Protein AF-D7CDA0-F1 (afdb_monomer_lite)

Structure (mmCIF, N/CA/C/O backbone):
data_AF-D7CDA0-F1
#
_entry.id   AF-D7CDA0-F1
#
loop_
_atom_site.group_PDB
_atom_site.id
_atom_site.type_symbol
_atom_site.label_atom_id
_atom_site.label_alt_id
_atom_site.label_comp_id
_atom_site.label_asym_id
_atom_site.label_entity_id
_atom_site.label_seq_id
_atom_site.pdbx_PDB_ins_code
_atom_site.Cartn_x
_atom_site.Cartn_y
_atom_site.Cartn_z
_atom_site.occupancy
_atom_site.B_iso_or_equiv
_atom_site.auth_seq_id
_atom_site.auth_comp_id
_atom_site.auth_asym_id
_atom_site.auth_atom_id
_atom_site.pdbx_PDB_model_num
ATOM 1 N N . MET A 1 1 ? -2.816 -12.071 7.495 1.00 49.88 1 MET A N 1
ATOM 2 C CA . MET A 1 1 ? -1.756 -11.152 7.034 1.00 49.88 1 MET A CA 1
ATOM 3 C C . MET A 1 1 ? -1.700 -10.006 8.030 1.00 49.88 1 MET A C 1
ATOM 5 O O . MET A 1 1 ? -2.759 -9.421 8.232 1.00 49.88 1 MET A O 1
ATOM 9 N N . PRO A 1 2 ? -0.573 -9.719 8.706 1.00 58.12 2 PRO A N 1
ATOM 10 C CA . PRO A 1 2 ? -0.461 -8.461 9.440 1.00 58.12 2 PRO A CA 1
ATOM 11 C C . PRO A 1 2 ? -0.633 -7.305 8.444 1.00 58.12 2 PRO A C 1
ATOM 13 O O . PRO A 1 2 ? -0.143 -7.385 7.314 1.00 58.12 2 PRO A O 1
ATOM 16 N N . ALA A 1 3 ? -1.390 -6.278 8.827 1.00 62.03 3 ALA A N 1
ATOM 17 C CA . ALA A 1 3 ? -1.467 -5.053 8.042 1.00 62.03 3 ALA A CA 1
ATOM 18 C C . ALA A 1 3 ? -0.055 -4.439 7.940 1.00 62.03 3 ALA A C 1
ATOM 20 O O . ALA A 1 3 ? 0.726 -4.601 8.877 1.00 62.03 3 ALA A O 1
ATOM 21 N N . PRO A 1 4 ? 0.317 -3.749 6.844 1.00 67.25 4 PRO A N 1
ATOM 22 C CA . PRO A 1 4 ? 1.535 -2.954 6.818 1.00 67.25 4 PRO A CA 1
ATOM 23 C C . PRO A 1 4 ? 1.536 -2.037 8.041 1.00 67.25 4 PRO A C 1
ATOM 25 O O . PRO A 1 4 ? 0.572 -1.299 8.234 1.00 67.25 4 PRO A O 1
ATOM 28 N N . ASP A 1 5 ? 2.595 -2.084 8.849 1.00 65.88 5 ASP A N 1
ATOM 29 C CA . ASP A 1 5 ? 2.597 -1.594 10.239 1.00 65.88 5 ASP A CA 1
ATOM 30 C C . ASP A 1 5 ? 2.184 -0.118 10.406 1.00 65.88 5 ASP A C 1
ATOM 32 O O . ASP A 1 5 ? 1.765 0.301 11.476 1.00 65.88 5 ASP A O 1
ATOM 36 N N . ARG A 1 6 ? 2.253 0.690 9.338 1.00 81.62 6 ARG A N 1
ATOM 37 C CA . ARG A 1 6 ? 1.821 2.100 9.348 1.00 81.62 6 ARG A CA 1
ATOM 38 C C . ARG A 1 6 ? 0.352 2.333 9.001 1.00 81.62 6 ARG A C 1
ATOM 40 O O . ARG A 1 6 ? -0.145 3.440 9.171 1.00 81.62 6 ARG A O 1
ATOM 47 N N . TRP A 1 7 ? -0.348 1.346 8.452 1.00 86.12 7 TRP A N 1
ATOM 48 C CA . TRP A 1 7 ? -1.741 1.517 8.030 1.00 86.12 7 TRP A CA 1
ATOM 49 C C . TRP A 1 7 ? -2.686 1.554 9.231 1.00 86.12 7 TRP A C 1
ATOM 51 O O . TRP A 1 7 ? -3.670 2.285 9.180 1.00 86.12 7 TRP A O 1
ATOM 61 N N . GLY A 1 8 ? -2.349 0.868 10.326 1.00 85.06 8 GLY A N 1
ATOM 62 C CA . GLY A 1 8 ? -3.049 1.004 11.606 1.00 85.06 8 GLY A CA 1
ATOM 63 C C . GLY A 1 8 ? -3.125 2.456 12.082 1.00 85.06 8 GLY A C 1
ATOM 64 O O . GLY A 1 8 ? -4.193 2.927 12.453 1.00 85.06 8 GLY A O 1
ATOM 65 N N . GLU A 1 9 ? -2.032 3.216 11.953 1.00 87.81 9 GLU A N 1
ATOM 66 C CA . GLU A 1 9 ? -1.994 4.648 12.289 1.00 87.81 9 GLU A CA 1
ATOM 67 C C . GLU A 1 9 ? -2.847 5.505 11.336 1.00 87.81 9 GLU A C 1
ATOM 69 O O . GLU A 1 9 ? -3.506 6.447 11.768 1.00 87.81 9 GLU A O 1
ATOM 74 N N . VAL A 1 10 ? -2.860 5.176 10.039 1.00 89.31 10 VAL A N 1
ATOM 75 C CA . VAL A 1 10 ? -3.632 5.910 9.017 1.00 89.31 10 VAL A CA 1
ATOM 76 C C . VAL A 1 10 ? -5.136 5.696 9.184 1.00 89.31 10 VAL A C 1
ATOM 78 O O . VAL A 1 10 ? -5.912 6.638 9.029 1.00 89.31 10 VAL A O 1
ATOM 81 N N . PHE A 1 11 ? -5.552 4.465 9.484 1.00 86.62 11 PHE A N 1
ATOM 82 C CA . PHE A 1 11 ? -6.960 4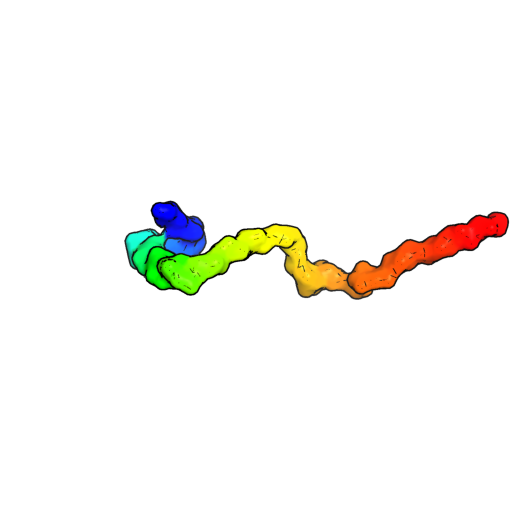.108 9.667 1.00 86.62 11 PHE A CA 1
ATOM 83 C C . PHE A 1 11 ? -7.435 4.239 11.120 1.00 86.62 11 PHE A C 1
ATOM 85 O O . PHE A 1 11 ? -8.636 4.166 11.367 1.00 86.62 11 PHE A O 1
ATOM 92 N N . GLY A 1 12 ? -6.519 4.457 12.068 1.00 87.06 12 GLY A N 1
ATOM 93 C CA . GLY A 1 12 ? -6.794 4.584 13.501 1.00 87.06 12 GLY A CA 1
ATOM 94 C C . GLY A 1 12 ? -7.143 3.269 14.207 1.00 87.06 12 GLY A C 1
ATOM 95 O O . GLY A 1 12 ? -7.409 3.289 15.406 1.00 87.06 12 GLY A O 1
ATOM 96 N N . ASP A 1 13 ? -7.166 2.149 13.481 1.00 90.38 13 ASP A N 1
ATOM 97 C CA . ASP A 1 13 ? -7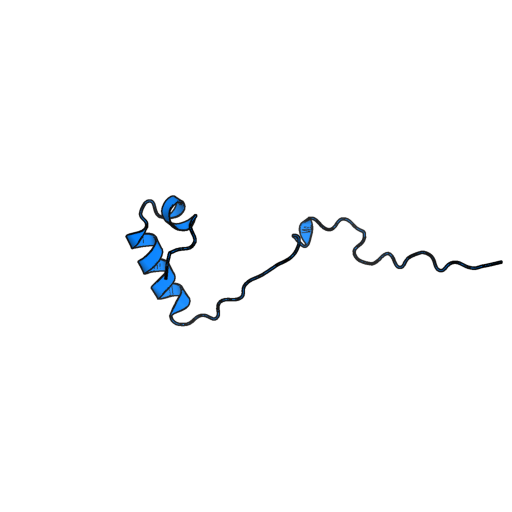.515 0.825 13.990 1.00 90.38 13 ASP A CA 1
ATOM 98 C C . ASP A 1 13 ? -6.917 -0.274 13.091 1.00 90.38 13 ASP A C 1
ATOM 100 O O . ASP A 1 13 ? -7.117 -0.287 11.869 1.00 90.38 13 ASP A O 1
ATOM 104 N N . ASP A 1 14 ? -6.200 -1.219 13.702 1.00 88.88 14 ASP A N 1
ATOM 105 C CA . ASP A 1 14 ? -5.533 -2.322 12.998 1.00 88.88 14 ASP A CA 1
ATOM 106 C C . ASP A 1 14 ? -6.517 -3.304 12.341 1.00 88.88 14 ASP A C 1
ATOM 108 O O . ASP A 1 14 ? -6.237 -3.859 11.275 1.00 88.88 14 ASP A O 1
ATOM 112 N N . THR A 1 15 ? -7.692 -3.503 12.940 1.00 91.56 15 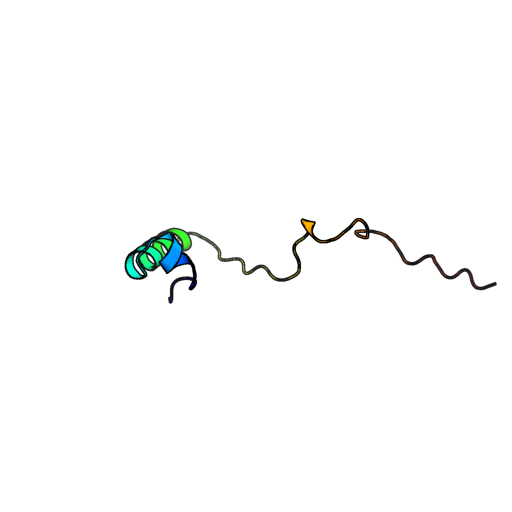THR A N 1
ATOM 113 C CA . THR A 1 15 ? -8.760 -4.369 12.417 1.00 91.56 15 THR A CA 1
ATOM 114 C C . THR A 1 15 ? -9.362 -3.763 11.156 1.00 91.56 15 THR A C 1
ATOM 116 O O . THR A 1 15 ? -9.554 -4.458 10.154 1.00 91.56 15 THR A O 1
ATOM 119 N N . VAL A 1 16 ? -9.631 -2.456 11.176 1.00 91.69 16 VAL A N 1
ATOM 120 C CA . VAL A 1 16 ? -10.130 -1.721 10.007 1.00 91.69 16 VAL A CA 1
ATOM 121 C C . VAL A 1 16 ? -9.078 -1.707 8.903 1.00 91.69 16 VAL A C 1
ATOM 123 O O . VAL A 1 16 ? -9.407 -2.014 7.755 1.00 91.69 16 VAL A O 1
ATOM 126 N N . ALA A 1 17 ? -7.815 -1.423 9.239 1.00 93.12 17 ALA A N 1
ATOM 127 C CA . ALA A 1 17 ? -6.715 -1.447 8.281 1.00 93.12 17 ALA A CA 1
ATOM 128 C C . ALA A 1 17 ? -6.625 -2.812 7.582 1.00 93.12 17 ALA A C 1
ATOM 130 O O . ALA A 1 17 ? -6.656 -2.872 6.350 1.00 93.12 17 ALA A O 1
ATOM 131 N N . ALA A 1 18 ? -6.600 -3.908 8.347 1.00 91.88 18 ALA A N 1
ATOM 132 C CA . ALA A 1 18 ? -6.540 -5.267 7.813 1.00 91.88 18 ALA A CA 1
ATOM 133 C C . ALA A 1 18 ? -7.713 -5.585 6.871 1.00 91.88 18 ALA A C 1
ATOM 135 O O . ALA A 1 18 ? -7.493 -6.135 5.792 1.00 91.88 18 ALA A O 1
ATOM 136 N N . ALA A 1 19 ? -8.940 -5.191 7.227 1.00 93.88 19 ALA A N 1
ATOM 137 C CA . ALA A 1 19 ? -10.122 -5.405 6.390 1.00 93.88 19 ALA A CA 1
ATOM 138 C C . ALA A 1 19 ? -10.079 -4.616 5.069 1.00 93.88 19 ALA A C 1
ATOM 140 O O . ALA A 1 19 ? -10.555 -5.098 4.040 1.00 93.88 19 ALA A O 1
ATOM 141 N N . VAL A 1 20 ? -9.518 -3.404 5.073 1.00 91.94 20 VAL A N 1
ATOM 142 C CA . VAL A 1 20 ? -9.326 -2.608 3.851 1.00 91.94 20 VAL A CA 1
ATOM 143 C C . VAL A 1 20 ? -8.267 -3.246 2.956 1.00 91.94 20 VAL A C 1
ATOM 145 O O . VAL A 1 20 ? -8.492 -3.388 1.755 1.00 91.94 20 VAL A O 1
ATOM 148 N N . ILE A 1 21 ? -7.139 -3.666 3.532 1.00 92.94 21 ILE A N 1
ATOM 149 C CA . ILE A 1 21 ? -6.051 -4.310 2.787 1.00 92.94 21 ILE A CA 1
ATOM 150 C C . ILE A 1 21 ? -6.543 -5.593 2.134 1.00 92.94 21 ILE A C 1
ATOM 152 O O . ILE A 1 21 ? -6.332 -5.754 0.938 1.00 92.94 21 ILE A O 1
ATOM 156 N N . ASP A 1 22 ? -7.240 -6.453 2.880 1.00 93.44 22 ASP A N 1
ATOM 157 C CA . ASP A 1 22 ? -7.821 -7.700 2.370 1.00 93.44 22 ASP A CA 1
ATOM 158 C C . ASP A 1 22 ? -8.665 -7.465 1.106 1.00 93.44 22 ASP A C 1
ATOM 160 O O . ASP A 1 22 ? -8.436 -8.091 0.071 1.00 93.44 22 ASP A O 1
ATOM 164 N N . ARG A 1 23 ? -9.555 -6.465 1.136 1.00 93.62 23 ARG A N 1
ATOM 165 C CA . ARG A 1 23 ? -10.398 -6.092 -0.013 1.00 93.62 23 ARG A CA 1
ATOM 166 C C . ARG A 1 23 ? -9.600 -5.565 -1.204 1.00 93.62 23 ARG A C 1
ATOM 168 O O . ARG A 1 23 ? -9.932 -5.892 -2.339 1.00 93.62 23 ARG A O 1
ATOM 175 N N . LEU A 1 24 ? -8.575 -4.743 -0.966 1.00 92.12 24 LEU A N 1
ATOM 176 C CA . LEU A 1 24 ? -7.736 -4.181 -2.030 1.00 92.12 24 LEU A CA 1
ATOM 177 C C . LEU A 1 24 ? -6.877 -5.254 -2.705 1.00 92.12 24 LEU A C 1
ATOM 179 O O . LEU A 1 24 ? -6.728 -5.237 -3.925 1.00 92.12 24 LEU A O 1
ATOM 183 N N . VAL A 1 25 ? -6.324 -6.189 -1.927 1.00 93.69 25 VAL A N 1
ATOM 184 C CA . VAL A 1 25 ? -5.441 -7.240 -2.453 1.00 93.69 25 VAL A CA 1
ATOM 185 C C . VAL A 1 25 ? -6.202 -8.423 -3.047 1.00 93.69 25 VAL A C 1
ATOM 187 O O . VAL A 1 25 ? -5.608 -9.194 -3.792 1.00 93.69 25 VAL A O 1
ATOM 190 N N . HIS A 1 26 ? -7.507 -8.559 -2.781 1.00 95.50 26 HIS A N 1
ATOM 191 C CA . HIS A 1 26 ? -8.330 -9.671 -3.273 1.00 95.50 26 HIS A CA 1
ATOM 192 C C . HIS A 1 26 ? -8.277 -9.855 -4.802 1.00 95.50 26 HIS A C 1
ATOM 194 O O . HIS A 1 26 ? -8.310 -10.980 -5.302 1.00 95.50 26 HIS A O 1
ATOM 200 N N . HIS A 1 27 ? -8.156 -8.756 -5.549 1.00 96.69 27 HIS A N 1
ATOM 201 C CA . HIS A 1 27 ? -8.058 -8.755 -7.012 1.00 96.69 27 HIS A CA 1
ATOM 202 C C . HIS A 1 27 ? -6.882 -7.911 -7.521 1.00 96.69 27 HIS A C 1
ATOM 204 O O . HIS A 1 27 ? -6.969 -7.302 -8.586 1.00 96.69 27 HIS A O 1
ATOM 210 N N . ALA A 1 28 ? -5.786 -7.857 -6.762 1.00 95.31 28 ALA A N 1
ATOM 211 C CA . ALA A 1 28 ? -4.596 -7.105 -7.141 1.00 95.31 28 ALA A CA 1
ATOM 212 C C . ALA A 1 28 ? -3.333 -7.963 -7.076 1.00 95.31 28 ALA A C 1
ATOM 214 O O . ALA A 1 28 ? -3.235 -8.925 -6.317 1.00 95.31 28 ALA A O 1
ATOM 215 N N . GLU A 1 29 ? -2.337 -7.564 -7.858 1.00 95.12 29 GLU A N 1
ATOM 216 C CA . GLU A 1 29 ? -0.981 -8.082 -7.746 1.00 95.12 29 GLU A CA 1
ATOM 217 C C . GLU A 1 29 ? -0.155 -7.150 -6.854 1.00 95.12 29 GLU A C 1
ATOM 219 O O . GLU A 1 29 ? -0.133 -5.932 -7.050 1.00 95.12 29 GLU A O 1
ATOM 224 N N . VAL A 1 30 ? 0.531 -7.717 -5.860 1.00 91.69 30 VAL A N 1
ATOM 225 C CA . VAL A 1 30 ? 1.373 -6.949 -4.938 1.00 91.69 30 VAL A CA 1
ATOM 226 C C . VAL A 1 30 ? 2.805 -6.922 -5.459 1.00 91.69 30 VAL A C 1
ATOM 228 O O . VAL A 1 30 ? 3.507 -7.932 -5.427 1.00 91.69 30 VAL A O 1
ATOM 231 N N . ILE A 1 31 ? 3.259 -5.743 -5.891 1.00 94.31 31 ILE A N 1
ATOM 232 C CA . ILE A 1 31 ? 4.626 -5.532 -6.377 1.00 94.31 31 ILE A CA 1
ATOM 233 C C . ILE A 1 31 ? 5.455 -4.835 -5.296 1.00 94.31 31 ILE A C 1
ATOM 235 O O . ILE A 1 31 ? 5.276 -3.652 -5.005 1.00 94.31 31 ILE A O 1
ATOM 239 N N . SER A 1 32 ? 6.410 -5.567 -4.726 1.00 91.94 32 SER A N 1
ATOM 240 C CA . SER A 1 32 ? 7.360 -5.030 -3.748 1.00 91.94 32 SER A CA 1
ATOM 241 C C . SER A 1 32 ? 8.495 -4.285 -4.445 1.00 91.94 32 SER A C 1
ATOM 243 O O . SER A 1 32 ? 9.401 -4.897 -5.012 1.00 91.94 32 SER A O 1
ATOM 245 N N . LEU A 1 33 ? 8.470 -2.956 -4.376 1.00 90.19 33 LEU A N 1
ATOM 246 C CA . LEU A 1 33 ? 9.524 -2.108 -4.928 1.00 90.19 33 LEU A CA 1
ATOM 247 C C . LEU A 1 33 ? 10.713 -2.001 -3.963 1.00 90.19 33 LEU A C 1
ATOM 249 O O . LEU A 1 33 ? 10.547 -1.939 -2.745 1.00 90.19 33 LEU A O 1
ATOM 253 N N . LYS A 1 34 ? 11.925 -1.966 -4.522 1.00 88.69 34 LYS A N 1
ATOM 254 C CA . LYS A 1 34 ? 13.188 -1.774 -3.796 1.00 88.69 34 LYS A CA 1
ATOM 255 C C . LYS A 1 34 ? 14.073 -0.777 -4.541 1.00 88.69 34 LYS A C 1
ATOM 257 O O . LYS A 1 34 ? 13.935 -0.612 -5.751 1.00 88.69 34 LYS A O 1
ATOM 262 N N . GLY A 1 35 ? 15.023 -0.191 -3.821 1.00 87.69 35 GLY A N 1
ATOM 263 C CA . GLY A 1 35 ? 15.981 0.772 -4.360 1.00 87.69 35 GLY A CA 1
ATOM 264 C C . GLY A 1 35 ? 15.603 2.220 -4.067 1.00 87.69 35 GLY A C 1
ATOM 265 O O . GLY A 1 35 ? 14.529 2.510 -3.539 1.00 87.69 35 GLY A O 1
ATOM 266 N N . ASP A 1 36 ? 16.527 3.120 -4.390 1.00 86.31 36 ASP A N 1
ATOM 267 C CA . ASP A 1 36 ? 16.371 4.539 -4.094 1.00 86.31 36 ASP A CA 1
ATOM 268 C C . ASP A 1 36 ? 15.308 5.199 -4.968 1.00 86.31 36 ASP A C 1
ATOM 270 O O . ASP A 1 36 ? 15.084 4.830 -6.125 1.00 86.31 36 ASP A O 1
ATOM 274 N N . SER A 1 37 ? 14.688 6.240 -4.413 1.00 84.38 37 SER A N 1
ATOM 275 C CA . SER A 1 37 ? 13.759 7.092 -5.147 1.00 84.38 37 SER A CA 1
ATOM 276 C C . SER A 1 37 ? 14.418 7.617 -6.418 1.00 84.38 37 SER A C 1
ATOM 278 O O . SER A 1 37 ? 15.450 8.287 -6.371 1.00 84.38 37 SER A O 1
ATOM 280 N N . TYR A 1 38 ? 13.769 7.382 -7.558 1.00 84.75 38 TYR A N 1
ATOM 281 C CA . TYR A 1 38 ? 14.219 7.905 -8.846 1.00 84.75 38 TYR A CA 1
ATOM 282 C C . TYR A 1 38 ? 14.393 9.431 -8.821 1.00 84.75 38 TYR A C 1
ATOM 284 O O . TYR A 1 38 ? 15.327 9.951 -9.416 1.00 84.75 38 TYR A O 1
ATOM 292 N N . ARG A 1 39 ? 13.550 10.151 -8.065 1.00 82.88 39 ARG A N 1
ATOM 293 C CA . ARG A 1 39 ? 13.636 11.617 -7.917 1.00 82.88 39 ARG A CA 1
ATOM 294 C C . ARG A 1 39 ? 14.874 12.075 -7.147 1.00 82.88 39 ARG A C 1
ATOM 296 O O . ARG A 1 39 ? 15.290 13.214 -7.304 1.00 82.88 39 ARG A O 1
ATOM 303 N N . MET A 1 40 ? 15.417 11.207 -6.294 1.00 81.44 40 MET A N 1
ATOM 304 C CA . MET A 1 40 ? 16.614 11.490 -5.501 1.00 81.44 40 MET A CA 1
ATOM 305 C C . MET A 1 40 ? 17.899 11.169 -6.271 1.00 81.44 40 MET A C 1
ATOM 307 O O . MET A 1 40 ? 18.980 11.542 -5.821 1.00 81.44 40 MET A O 1
ATOM 311 N N . ARG A 1 41 ? 17.810 10.522 -7.444 1.00 68.94 41 ARG A N 1
ATOM 312 C CA . ARG A 1 41 ? 18.936 10.481 -8.378 1.00 68.94 41 ARG A CA 1
ATOM 313 C C . ARG A 1 41 ? 19.084 11.872 -8.976 1.00 68.94 41 ARG A C 1
ATOM 315 O O . ARG A 1 41 ? 18.237 12.319 -9.744 1.00 68.94 41 ARG A O 1
ATOM 322 N N . GLY A 1 42 ? 20.154 12.559 -8.586 1.00 67.75 42 GLY A N 1
ATOM 323 C CA . GLY A 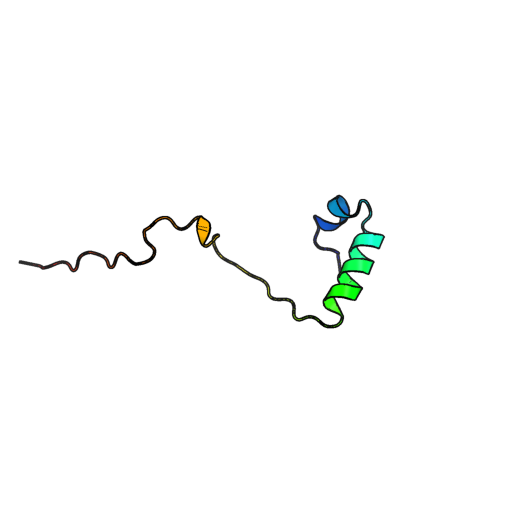1 42 ? 20.588 13.785 -9.244 1.00 67.75 42 GLY A CA 1
ATOM 324 C C . GLY A 1 42 ? 20.883 13.566 -10.740 1.00 67.75 42 GLY A C 1
ATOM 325 O O . GLY A 1 42 ? 20.715 12.459 -11.252 1.00 67.75 42 GLY A O 1
ATOM 326 N N . PRO A 1 43 ? 21.351 14.601 -11.457 1.00 63.81 43 PRO A N 1
ATOM 327 C CA . PRO A 1 43 ? 21.533 14.587 -12.915 1.00 63.81 43 PRO A CA 1
ATOM 328 C C . PRO A 1 43 ? 22.449 13.488 -13.501 1.00 63.81 43 PRO A C 1
ATOM 330 O O . PRO A 1 43 ? 22.535 13.374 -14.719 1.00 63.81 43 PRO A O 1
ATOM 333 N N . ASP A 1 44 ? 23.083 12.639 -12.690 1.00 64.12 44 ASP A N 1
ATOM 334 C CA . ASP A 1 44 ? 23.955 11.533 -13.120 1.00 64.12 44 ASP A CA 1
ATOM 335 C C . ASP A 1 44 ? 23.217 10.309 -13.708 1.00 64.12 44 ASP A C 1
ATOM 337 O O . ASP A 1 44 ? 23.750 9.203 -13.779 1.00 64.12 44 ASP A O 1
ATOM 341 N N . LEU A 1 45 ? 22.000 10.489 -14.220 1.00 65.94 45 LEU A N 1
ATOM 342 C CA . LEU A 1 45 ? 21.219 9.461 -14.921 1.00 65.94 45 LEU A CA 1
ATOM 343 C C . LEU A 1 45 ? 21.698 9.222 -16.372 1.00 65.94 45 LEU A C 1
ATOM 345 O O . LEU A 1 45 ? 20.893 8.975 -17.267 1.00 65.94 45 LEU A O 1
ATOM 349 N N . GLY A 1 46 ? 23.011 9.286 -16.616 1.00 59.19 46 GLY A N 1
ATOM 350 C CA . GLY A 1 46 ? 23.583 9.056 -17.948 1.00 59.19 46 GLY A CA 1
ATOM 351 C C . GLY A 1 46 ? 25.022 9.515 -18.177 1.00 59.19 46 GLY A C 1
ATOM 352 O O . GLY A 1 46 ? 25.477 9.487 -19.320 1.00 59.19 46 GLY A O 1
ATOM 353 N N . ARG A 1 47 ? 25.766 9.943 -17.149 1.00 58.66 47 ARG A N 1
ATOM 354 C CA . ARG A 1 47 ? 27.174 10.294 -17.344 1.00 58.66 47 ARG A CA 1
ATOM 355 C C . ARG A 1 47 ? 27.996 9.012 -17.455 1.00 58.66 47 ARG A C 1
ATOM 357 O O . ARG A 1 47 ? 28.424 8.442 -16.456 1.00 58.66 47 ARG A O 1
ATOM 364 N N . THR A 1 48 ? 28.202 8.543 -18.684 1.00 64.19 48 THR A N 1
ATOM 365 C CA . THR A 1 48 ? 29.280 7.598 -18.988 1.00 64.19 48 THR A CA 1
ATOM 366 C C . THR A 1 48 ? 30.567 8.189 -18.404 1.00 64.19 48 THR A C 1
ATOM 368 O O . THR A 1 48 ? 30.817 9.382 -18.627 1.00 64.19 48 THR A O 1
ATOM 371 N N . PRO A 1 49 ? 31.369 7.424 -17.638 1.00 62.88 49 PRO A N 1
ATOM 372 C CA . PRO A 1 49 ? 32.692 7.879 -17.228 1.00 62.88 49 PRO A CA 1
ATOM 373 C C . PRO A 1 49 ? 33.421 8.414 -18.467 1.00 62.88 49 PRO A C 1
ATOM 375 O O . PRO A 1 49 ? 33.293 7.785 -19.525 1.00 62.88 49 PRO A O 1
ATOM 378 N N . PRO A 1 50 ? 34.119 9.567 -18.400 1.00 56.41 50 PRO A N 1
ATOM 379 C CA . PRO A 1 50 ? 34.901 10.020 -19.541 1.00 56.41 50 PRO A CA 1
ATOM 380 C C . PRO A 1 50 ? 35.819 8.863 -19.929 1.00 56.41 50 PRO A C 1
ATOM 382 O O . PRO A 1 50 ? 36.531 8.331 -19.079 1.00 56.41 50 PRO A O 1
ATOM 385 N N . ALA A 1 51 ? 35.711 8.402 -21.178 1.00 59.91 51 ALA A N 1
ATOM 386 C CA . ALA A 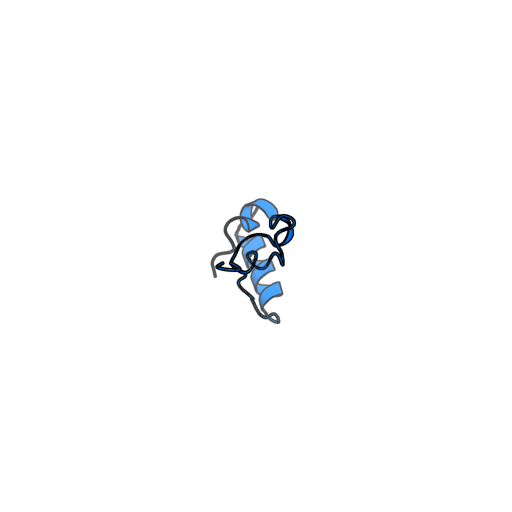1 51 ? 36.586 7.360 -21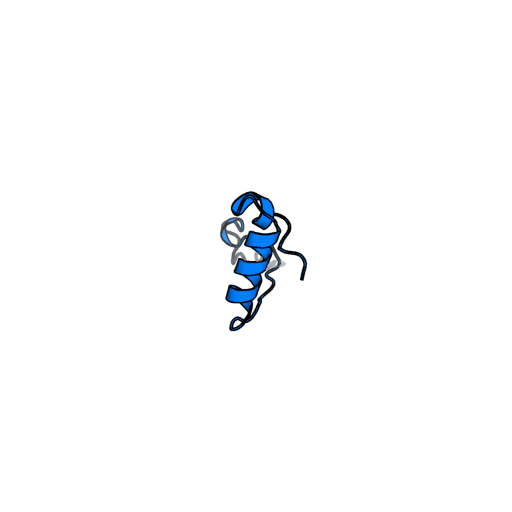.682 1.00 59.91 51 ALA A CA 1
ATOM 387 C C . ALA A 1 51 ? 38.018 7.831 -21.428 1.00 59.91 51 ALA A C 1
ATOM 389 O O . ALA A 1 51 ? 38.392 8.919 -21.867 1.00 59.91 51 ALA A O 1
ATOM 390 N N . ASN A 1 52 ? 38.777 7.056 -20.655 1.00 63.03 52 ASN A N 1
ATOM 391 C CA . ASN A 1 52 ? 40.191 7.311 -20.454 1.00 63.03 52 ASN A CA 1
ATOM 392 C C . ASN A 1 52 ? 40.861 7.176 -21.827 1.00 63.03 52 ASN A C 1
ATOM 394 O O . ASN A 1 52 ? 41.210 6.070 -22.239 1.00 63.03 52 ASN A O 1
ATOM 398 N N . THR A 1 53 ? 40.999 8.288 -22.550 1.00 58.16 53 THR A N 1
ATOM 399 C CA . THR A 1 53 ? 41.967 8.416 -23.634 1.00 58.16 53 THR A CA 1
ATOM 400 C C . THR A 1 53 ? 43.325 8.373 -22.956 1.00 58.16 53 THR A C 1
ATOM 402 O O . THR A 1 53 ? 43.816 9.382 -22.455 1.00 58.16 53 THR A O 1
ATOM 405 N N . GLY A 1 54 ? 43.854 7.158 -22.827 1.00 57.09 54 GLY A N 1
ATOM 406 C CA . GLY A 1 54 ? 45.265 6.952 -22.579 1.00 57.09 54 GLY A CA 1
ATOM 407 C C . GLY A 1 54 ? 46.020 7.473 -23.792 1.00 57.09 54 GLY A C 1
ATOM 408 O O . GLY A 1 54 ? 45.883 6.923 -24.884 1.00 57.09 54 GLY A O 1
ATOM 409 N N . GLU A 1 55 ? 46.761 8.546 -23.566 1.00 40.44 55 GLU A N 1
ATOM 410 C CA . GLU A 1 55 ? 47.963 8.896 -24.314 1.00 40.44 55 GLU A CA 1
ATOM 411 C C . GLU A 1 55 ? 49.150 8.735 -23.358 1.00 40.44 55 GLU A C 1
ATOM 413 O O . GLU A 1 55 ? 48.995 9.116 -22.170 1.00 40.44 55 GLU A O 1
#

Foldseek 3Di:
DFQPPCQCVVVVHRVVSVVVVCVVPVPDDDDDDDDDDPVPDPPVPDDDPPPPPDD

Organism: Streptomyces bingchenggensis (strain BCW-1) (NCBI:txid749414)

Secondary structure (DSSP, 8-state):
-PPPTTHHHHHS-HHHHHHHHHHHHTT-------S--GGGS-S-SS-PPPP----

Radius of gyration: 21.21 Å; chains: 1; bounding box: 58×26×38 Å

pLDDT: mean 79.33, std 14.99, range [40.44, 96.69]

InterPro domains:
  IPR002611 IstB-like ATP-binding domain [PF01695] (6-41)
  IPR027417 P-loop containing nucleoside triphosphate hydrolase [G3DSA:3.40.50.300] (2-44)

Sequence (55 aa):
MPAPDRWGEVFGDDTVAAAVIDRLVHHAEVISLKGDSYRMRGPDLGRTPPANTGE